Protein AF-A0AAJ4XAK6-F1 (afdb_monomer)

Solvent-accessible surface area (backbone atoms only — not comparable to full-atom values): 5444 Å² total; per-residue (Å²): 134,85,84,87,84,86,89,70,65,62,47,76,44,55,51,98,86,67,47,69,35,36,40,42,34,58,53,98,88,23,57,35,39,38,41,48,45,92,49,79,83,43,56,30,38,35,42,38,42,57,101,58,30,41,36,40,40,37,42,34,70,73,47,27,34,40,35,39,40,40,38,76,84,52,32,32,36,43,41,34,29,37,59,85,68,45,76,78,44,75,52,76,41,54,75,87,111

Nearest PDB structures (foldseek):
  4fma-assembly4_D  TM=5.248E-01  e=7.255E-01  Escherichia coli
  4fma-assembly15_K  TM=5.617E-01  e=1.163E+00  Escherichia coli
  4fma-assembly6_F  TM=5.599E-01  e=1.362E+00  Escherichia coli
  4fma-assembly5_E  TM=5.594E-01  e=1.594E+00  Escherichia coli
  4fma-assembly8_H  TM=5.659E-01  e=1.770E+00  Escherichia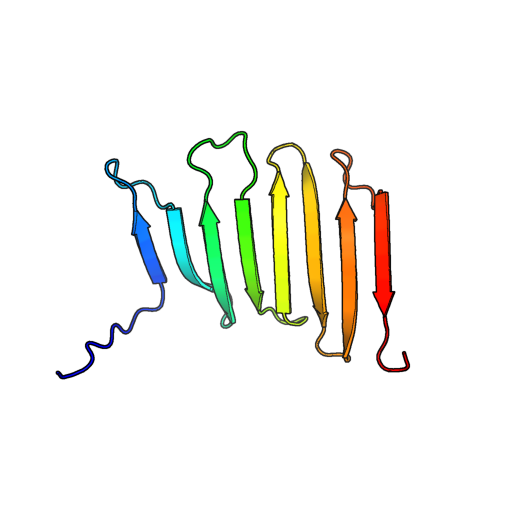 coli

Radius of gyration: 16.21 Å; Cα contacts (8 Å, |Δi|>4): 197; chains: 1; bounding box: 35×38×43 Å

pLDDT: mean 95.84, std 5.62, range [60.41, 98.62]

Secondary structure (DSSP, 8-state):
-PPP----SEEEEE-TTS-EEEEEEEETTEEEEEE--SSTTS-EEEEEEETTEEEEEEE-TTS-EEEEEEETTS-EEEEEE-TTS-EEEEEEE-TT-

Foldseek 3Di:
DDDDDDDDQWDFDADPVRHGAWIWHQDPNWTKIKGDDPDLQAKIWMFIADPFGTKIKIAGPLQWIWMWTQGPQGKTKIFTADSVRDTPDIDIDGPVD

Sequence (97 aa):
MSKKIIKAEELHITDAECNSRLIISIENGFPSIKLQNPNPEFPSAVLELDSKGTHIKFTHPKGNSSYFFLNNEGSSGLVMINEKGERSYEKIVDDKG

Structure (mmCIF, N/CA/C/O backbone):
data_AF-A0AAJ4XAK6-F1
#
_entry.id   AF-A0AAJ4XAK6-F1
#
loop_
_atom_site.group_PDB
_atom_site.id
_atom_site.type_symbol
_atom_site.label_atom_id
_atom_site.label_alt_id
_atom_site.label_comp_id
_atom_site.label_asym_id
_atom_site.label_entity_id
_atom_site.label_seq_id
_atom_site.pdbx_PDB_ins_code
_atom_site.Cartn_x
_atom_site.Cartn_y
_atom_site.Cartn_z
_atom_site.occupancy
_atom_site.B_iso_or_equiv
_atom_site.auth_seq_id
_atom_site.auth_comp_id
_atom_site.auth_asym_id
_atom_site.auth_atom_id
_atom_site.pdbx_PDB_model_num
ATOM 1 N N . MET A 1 1 ? -14.746 -24.740 19.108 1.00 68.81 1 MET A N 1
ATOM 2 C CA . MET A 1 1 ? -15.046 -23.290 19.143 1.00 68.81 1 MET A CA 1
ATOM 3 C C . MET A 1 1 ? -15.554 -22.876 17.770 1.00 68.81 1 MET A C 1
ATOM 5 O O . MET A 1 1 ? -14.937 -23.272 16.788 1.00 68.81 1 MET A O 1
ATOM 9 N N . SER A 1 2 ? -16.675 -22.157 17.674 1.00 83.25 2 SER A N 1
ATOM 10 C CA . SER A 1 2 ? -17.145 -21.608 16.395 1.00 83.25 2 SER A CA 1
ATOM 11 C C . SER A 1 2 ? -16.295 -20.393 16.005 1.00 83.25 2 SER A C 1
ATOM 13 O O . SER A 1 2 ? -15.923 -19.586 16.855 1.00 83.25 2 SER A O 1
ATOM 15 N N . LYS A 1 3 ? -15.948 -20.271 14.719 1.00 89.88 3 LYS A N 1
ATOM 16 C CA . LYS A 1 3 ? -15.271 -19.077 14.194 1.00 89.88 3 LYS A CA 1
ATOM 17 C C . LYS A 1 3 ? -16.276 -17.924 14.135 1.00 89.88 3 LYS A C 1
ATOM 19 O O . LYS A 1 3 ? -17.365 -18.096 13.591 1.00 89.88 3 LYS A O 1
ATOM 24 N N . LYS A 1 4 ? -15.907 -16.748 14.648 1.00 91.56 4 LYS A N 1
ATOM 25 C CA . LYS A 1 4 ? -16.665 -15.508 14.428 1.00 91.56 4 LYS A CA 1
ATOM 26 C C . LYS A 1 4 ? -16.210 -14.890 13.107 1.00 91.56 4 LYS A C 1
ATOM 28 O O . LYS A 1 4 ? -15.021 -14.651 12.927 1.00 91.56 4 LYS A O 1
ATOM 33 N N . ILE A 1 5 ? -17.151 -14.656 12.196 1.00 92.00 5 ILE A N 1
ATOM 34 C CA . ILE A 1 5 ? -16.905 -14.001 10.906 1.00 92.00 5 ILE A CA 1
ATOM 35 C C . ILE A 1 5 ? -17.454 -12.579 10.993 1.00 92.00 5 ILE A C 1
ATOM 37 O O . ILE A 1 5 ? -18.604 -12.391 11.388 1.00 92.00 5 ILE A O 1
ATOM 41 N N . ILE A 1 6 ? -16.637 -11.595 10.624 1.00 91.50 6 ILE A N 1
ATOM 42 C CA . ILE A 1 6 ? -17.050 -10.198 10.463 1.00 91.50 6 ILE A CA 1
ATOM 43 C C . ILE A 1 6 ? -17.132 -9.927 8.960 1.00 91.50 6 ILE A C 1
ATOM 45 O O . ILE A 1 6 ? -16.200 -10.255 8.229 1.00 91.50 6 ILE A O 1
ATOM 49 N N . LYS A 1 7 ? -18.258 -9.373 8.504 1.00 94.12 7 LYS A N 1
ATOM 50 C CA . LYS A 1 7 ? -18.448 -8.900 7.128 1.00 94.12 7 LYS A CA 1
ATOM 51 C C . LYS A 1 7 ? -18.583 -7.385 7.175 1.00 94.12 7 LYS A C 1
ATOM 53 O O . LYS A 1 7 ? -19.487 -6.889 7.842 1.00 94.12 7 LYS A O 1
ATOM 58 N N . ALA A 1 8 ? -17.686 -6.688 6.500 1.00 95.19 8 ALA A N 1
ATOM 59 C CA . ALA A 1 8 ? -17.683 -5.240 6.373 1.00 95.19 8 ALA A CA 1
ATOM 60 C C . ALA A 1 8 ? -16.947 -4.872 5.082 1.00 95.19 8 ALA A C 1
ATOM 62 O O . ALA A 1 8 ? -16.082 -5.629 4.640 1.00 95.19 8 ALA A O 1
ATOM 63 N N . GLU A 1 9 ? -17.294 -3.732 4.494 1.00 96.88 9 GLU A N 1
ATOM 64 C CA . GLU A 1 9 ? -16.524 -3.145 3.388 1.00 96.88 9 GLU A CA 1
ATOM 65 C C . GLU A 1 9 ? -15.285 -2.409 3.894 1.00 96.88 9 GLU A C 1
ATOM 67 O O . GLU A 1 9 ? -14.335 -2.229 3.143 1.00 96.88 9 GLU A O 1
ATOM 72 N N . GLU A 1 10 ? -15.283 -2.030 5.171 1.00 98.00 10 GLU A N 1
ATOM 73 C CA . GLU A 1 10 ? -14.202 -1.308 5.821 1.00 98.00 10 GLU A CA 1
ATOM 74 C C . GLU A 1 10 ? -14.135 -1.701 7.304 1.00 98.00 10 GLU A C 1
ATOM 76 O O . GLU A 1 10 ? -15.148 -1.757 8.007 1.00 98.00 10 GLU A O 1
ATOM 81 N N . LEU A 1 11 ? -12.933 -2.017 7.779 1.00 97.75 11 LEU A N 1
ATOM 82 C CA . LEU A 1 11 ? -12.640 -2.339 9.168 1.00 97.75 11 LEU A CA 1
ATOM 83 C C . LEU A 1 11 ? -11.434 -1.531 9.631 1.00 97.75 11 LEU A C 1
ATOM 85 O O . LEU A 1 11 ? -10.352 -1.624 9.053 1.00 97.75 11 LEU A O 1
ATOM 89 N N . HIS A 1 12 ? -11.624 -0.788 10.718 1.00 98.06 12 HIS A N 1
ATOM 90 C CA . HIS A 1 12 ? -10.586 0.018 11.343 1.00 98.06 12 HIS A CA 1
ATOM 91 C C . HIS A 1 12 ? -10.146 -0.627 12.651 1.00 98.06 12 HIS A C 1
ATOM 93 O O . HIS A 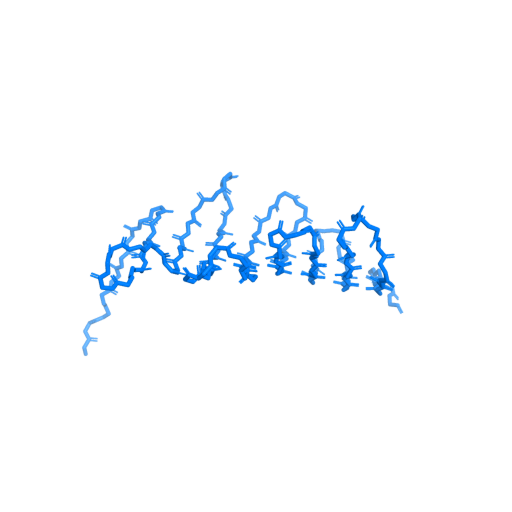1 12 ? -10.962 -0.936 13.520 1.00 98.06 12 HIS A O 1
ATOM 99 N N . ILE A 1 13 ? -8.837 -0.788 12.807 1.00 98.00 13 ILE A N 1
ATOM 100 C CA . ILE A 1 13 ? -8.197 -1.040 14.094 1.00 98.00 13 ILE A CA 1
ATOM 101 C C . ILE A 1 13 ? -7.573 0.277 14.537 1.00 98.00 13 ILE A C 1
ATOM 103 O O . ILE A 1 13 ? -6.726 0.842 13.836 1.00 98.00 13 ILE A O 1
ATOM 107 N N . THR A 1 14 ? -8.019 0.764 15.691 1.00 98.31 14 THR A N 1
ATOM 108 C CA . THR A 1 14 ? -7.610 2.052 16.248 1.00 98.31 14 THR A CA 1
ATOM 109 C C . THR A 1 14 ? -6.656 1.888 17.424 1.00 98.31 14 THR A C 1
ATOM 111 O O . THR A 1 14 ? -6.593 0.830 18.052 1.00 98.31 14 THR A O 1
ATOM 114 N N . ASP A 1 15 ? -5.923 2.950 17.746 1.00 97.12 15 ASP A N 1
ATOM 115 C CA . ASP A 1 15 ? -5.244 3.072 19.034 1.00 97.12 15 ASP A CA 1
ATOM 116 C C . ASP A 1 15 ? -6.200 3.544 20.150 1.00 97.12 15 ASP A C 1
ATOM 118 O O . ASP A 1 15 ? -7.417 3.639 19.960 1.00 97.12 15 ASP A O 1
ATOM 122 N N . ALA A 1 16 ? -5.642 3.817 21.334 1.00 97.25 16 ALA A N 1
ATOM 123 C CA . ALA A 1 16 ? -6.389 4.262 22.512 1.00 97.25 16 ALA A CA 1
ATOM 124 C C . ALA A 1 16 ? -7.031 5.653 22.350 1.00 97.25 16 ALA A C 1
ATOM 126 O O . ALA A 1 16 ? -7.988 5.970 23.051 1.00 97.25 16 ALA A O 1
ATOM 127 N N . GLU A 1 17 ? -6.531 6.464 21.419 1.00 97.06 17 GLU A N 1
ATOM 128 C CA . GLU A 1 17 ? -7.052 7.795 21.096 1.00 97.06 17 GLU A CA 1
ATOM 129 C C . GLU A 1 17 ? -8.100 7.737 19.971 1.00 97.06 17 GLU A C 1
ATOM 131 O O . GLU A 1 17 ? -8.559 8.772 19.495 1.00 97.06 17 GLU A O 1
ATOM 136 N N . CYS A 1 18 ? -8.505 6.529 19.555 1.00 96.81 18 CYS A N 1
ATOM 137 C CA . CYS A 1 18 ? -9.406 6.269 18.430 1.00 96.81 18 CYS A CA 1
ATOM 138 C C . CYS A 1 18 ? -8.839 6.678 17.057 1.00 96.81 18 CYS A C 1
ATOM 140 O O . CYS A 1 18 ? -9.582 6.729 16.074 1.00 96.81 18 CYS A O 1
ATOM 142 N N . ASN A 1 19 ? -7.525 6.896 16.945 1.00 96.88 19 ASN A N 1
ATOM 143 C CA . ASN A 1 19 ? -6.888 7.099 15.649 1.00 96.88 19 ASN A CA 1
ATOM 144 C C . ASN A 1 19 ? -6.745 5.757 14.936 1.00 96.88 19 ASN A C 1
ATOM 146 O O . ASN A 1 19 ? -6.313 4.769 15.530 1.00 96.88 19 ASN A O 1
ATOM 150 N N . SER A 1 20 ? -7.061 5.719 13.645 1.00 97.62 20 SER A N 1
ATOM 151 C CA . SER A 1 20 ? -6.898 4.504 12.843 1.00 97.62 20 SER A CA 1
ATOM 152 C C . SER A 1 20 ? -5.417 4.181 12.630 1.00 97.62 20 SER A C 1
ATOM 154 O O . SER A 1 20 ? -4.578 5.071 12.464 1.00 97.62 20 SER A O 1
ATOM 156 N N . ARG A 1 21 ? -5.083 2.891 12.706 1.00 98.06 21 ARG A N 1
ATOM 157 C CA . ARG A 1 21 ? -3.711 2.374 12.569 1.00 98.06 21 ARG A CA 1
ATOM 158 C C . ARG A 1 21 ? -3.611 1.268 11.536 1.00 98.06 21 ARG A C 1
ATOM 160 O O . ARG A 1 21 ? -2.615 1.192 10.823 1.00 98.06 21 ARG A O 1
ATOM 167 N N . LEU A 1 22 ? -4.655 0.457 11.424 1.00 98.38 22 LEU A N 1
ATOM 168 C CA . LEU A 1 22 ? -4.815 -0.523 10.363 1.00 98.38 22 LEU A CA 1
ATOM 169 C C . LEU A 1 22 ? -6.222 -0.390 9.784 1.00 98.38 22 LEU A C 1
ATOM 171 O O . LEU A 1 22 ? -7.201 -0.451 10.525 1.00 98.38 22 LEU A O 1
ATOM 175 N N . ILE A 1 23 ? -6.298 -0.196 8.473 1.00 98.50 23 ILE A N 1
ATOM 176 C CA . ILE A 1 23 ? -7.547 -0.133 7.715 1.00 98.50 23 ILE A CA 1
ATOM 177 C C . ILE A 1 23 ? -7.542 -1.303 6.739 1.00 98.50 23 ILE A C 1
ATOM 179 O O . ILE A 1 23 ? -6.577 -1.480 5.998 1.00 98.50 23 ILE A O 1
ATOM 183 N N . ILE A 1 24 ? -8.595 -2.113 6.770 1.00 98.31 24 ILE A N 1
ATOM 184 C CA . ILE A 1 24 ? -8.846 -3.185 5.806 1.00 98.31 24 ILE A CA 1
ATOM 185 C C . ILE A 1 24 ? -10.126 -2.807 5.076 1.00 98.31 24 ILE A C 1
ATOM 187 O O . ILE A 1 24 ? -11.171 -2.716 5.718 1.00 98.31 24 ILE A O 1
ATOM 191 N N . SER A 1 25 ? -10.048 -2.566 3.773 1.00 98.19 25 SER A N 1
ATOM 192 C CA . SER A 1 25 ? -11.136 -1.950 3.009 1.00 98.19 25 SER A CA 1
ATOM 193 C C . SER A 1 25 ? -11.280 -2.528 1.600 1.00 98.19 25 SER A C 1
ATOM 195 O O . SER A 1 25 ? -10.402 -3.237 1.100 1.00 98.19 25 SER A O 1
ATOM 197 N N . ILE A 1 26 ? -12.410 -2.225 0.959 1.00 97.75 26 ILE A N 1
ATOM 198 C CA . ILE A 1 26 ? -12.598 -2.334 -0.489 1.00 97.75 26 ILE A CA 1
ATOM 199 C C . ILE A 1 26 ? -12.513 -0.930 -1.097 1.00 97.75 26 ILE A C 1
ATOM 201 O O . ILE A 1 26 ? -13.371 -0.088 -0.848 1.00 97.75 26 ILE A O 1
ATOM 205 N N . GLU A 1 27 ? -11.508 -0.681 -1.932 1.00 94.75 27 GLU A N 1
ATOM 206 C CA . GLU A 1 27 ? -11.269 0.597 -2.603 1.00 94.75 27 GLU A CA 1
ATOM 207 C C . GLU A 1 27 ? -11.373 0.418 -4.113 1.00 94.75 27 GLU A C 1
ATOM 209 O O . GLU A 1 27 ? -10.696 -0.415 -4.708 1.00 94.75 27 GLU A O 1
ATOM 214 N N . ASN A 1 28 ? -12.271 1.170 -4.755 1.00 93.94 28 ASN A N 1
ATOM 215 C CA . ASN A 1 28 ? -12.543 1.057 -6.195 1.00 93.94 28 ASN A CA 1
ATO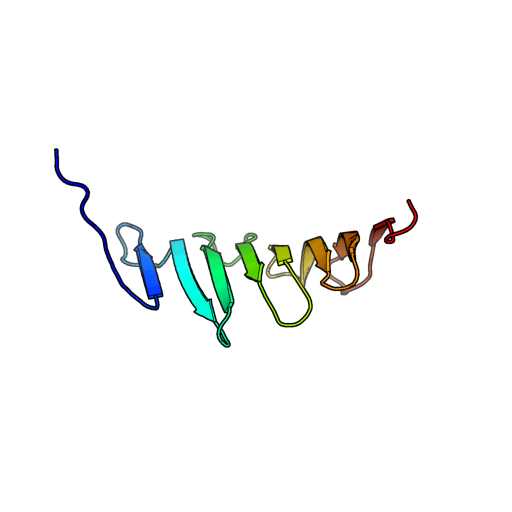M 216 C C . ASN A 1 28 ? -12.873 -0.379 -6.659 1.00 93.94 28 ASN A C 1
ATOM 218 O O . ASN A 1 28 ? -12.586 -0.755 -7.793 1.00 93.94 28 ASN A O 1
ATOM 222 N N . GLY A 1 29 ? -13.476 -1.183 -5.775 1.00 96.25 29 GLY A N 1
ATOM 223 C CA . GLY A 1 29 ? -13.805 -2.589 -6.031 1.00 96.25 29 GLY A CA 1
ATOM 224 C C . GLY A 1 29 ? -12.666 -3.577 -5.760 1.00 96.25 29 GLY A C 1
ATOM 225 O O . GLY A 1 29 ? -12.852 -4.773 -5.980 1.00 96.25 29 GLY A O 1
ATOM 226 N N . PHE A 1 30 ? -11.523 -3.115 -5.250 1.00 97.50 30 PHE A N 1
ATOM 227 C CA . PHE A 1 30 ? -10.355 -3.941 -4.958 1.00 97.50 30 PHE A CA 1
ATOM 228 C C . PHE A 1 30 ? -10.018 -3.968 -3.458 1.00 97.50 30 PHE A C 1
ATOM 230 O O . PHE A 1 30 ? -10.199 -2.967 -2.771 1.00 97.50 30 PHE A O 1
ATOM 237 N N . PRO A 1 31 ? -9.521 -5.091 -2.912 1.00 98.00 31 PRO A N 1
ATOM 238 C CA . PRO A 1 31 ? -9.071 -5.146 -1.523 1.00 98.00 31 PRO A CA 1
ATOM 239 C C . PRO A 1 31 ? -7.839 -4.271 -1.250 1.00 98.00 31 PRO A C 1
ATOM 241 O O . PRO A 1 31 ? -6.876 -4.292 -2.019 1.00 98.00 31 PRO A O 1
ATOM 244 N N . SER A 1 32 ? -7.840 -3.590 -0.103 1.00 98.44 32 SER A N 1
ATOM 245 C CA . SER A 1 32 ? -6.729 -2.777 0.394 1.00 98.44 32 SER A CA 1
ATOM 246 C C . SER A 1 32 ? -6.476 -3.021 1.884 1.00 98.44 32 SER A C 1
ATOM 248 O O . SER A 1 32 ? -7.396 -3.262 2.671 1.00 98.44 32 SER A O 1
ATOM 250 N N . ILE A 1 33 ? -5.203 -2.976 2.276 1.00 98.62 33 ILE A N 1
ATOM 251 C CA . ILE A 1 33 ? -4.737 -3.020 3.661 1.00 98.62 33 ILE A CA 1
ATOM 252 C C . ILE A 1 33 ? -3.761 -1.865 3.865 1.00 98.62 33 ILE A C 1
ATOM 254 O O . ILE A 1 33 ? -2.668 -1.866 3.301 1.00 98.62 33 ILE A O 1
ATOM 258 N N . LYS A 1 34 ? -4.120 -0.901 4.714 1.00 98.50 34 LYS A N 1
ATOM 259 C CA . LYS A 1 34 ? -3.308 0.287 5.007 1.00 98.50 34 LYS A CA 1
ATOM 260 C C . LYS A 1 34 ? -2.802 0.262 6.440 1.00 98.50 34 LYS A C 1
ATOM 262 O O . LYS A 1 34 ? -3.582 0.083 7.369 1.00 98.50 34 LYS A O 1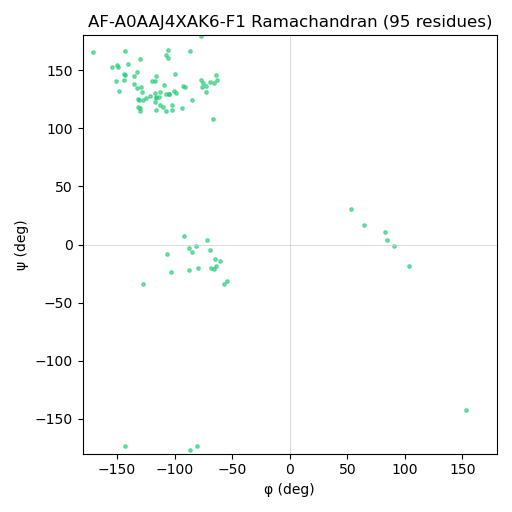
ATOM 267 N N . LEU A 1 35 ? -1.507 0.504 6.611 1.00 98.62 35 LEU A N 1
ATOM 268 C CA . LEU A 1 35 ? -0.836 0.703 7.892 1.00 98.62 35 LEU A CA 1
ATOM 269 C C . LEU A 1 35 ? -0.473 2.180 8.039 1.00 98.62 35 LEU A C 1
ATOM 271 O O . LEU A 1 35 ? 0.345 2.712 7.283 1.00 98.62 35 LEU A O 1
ATOM 275 N N . GLN A 1 36 ? -1.084 2.842 9.016 1.00 98.06 36 GLN A N 1
ATOM 276 C CA . GLN A 1 36 ? -0.876 4.260 9.287 1.00 98.06 36 GLN A CA 1
ATOM 277 C C . GLN A 1 36 ? 0.120 4.446 10.427 1.00 98.06 36 GLN A C 1
ATOM 279 O O . GLN A 1 36 ? -0.014 3.851 11.499 1.00 98.06 36 GLN A O 1
ATOM 284 N N . ASN A 1 37 ? 1.111 5.306 10.203 1.00 97.69 37 ASN A N 1
ATOM 285 C CA . ASN A 1 37 ? 2.059 5.669 11.242 1.00 97.69 37 ASN A CA 1
ATOM 286 C C . ASN A 1 37 ? 1.389 6.590 12.274 1.00 97.69 37 ASN A C 1
ATOM 288 O O . ASN A 1 37 ? 0.699 7.530 11.873 1.00 97.69 37 ASN A O 1
ATOM 292 N N . PRO A 1 38 ? 1.598 6.376 13.586 1.00 96.25 38 PRO A N 1
ATOM 293 C CA . PRO A 1 38 ? 1.153 7.318 14.608 1.00 96.25 38 PRO A CA 1
ATOM 294 C C . PRO A 1 38 ? 1.702 8.726 14.435 1.00 96.25 38 PRO A C 1
ATOM 296 O O . PRO A 1 38 ? 1.002 9.692 14.726 1.00 96.25 38 PRO A O 1
ATOM 299 N N . ASN A 1 39 ? 2.933 8.838 13.938 1.00 96.44 39 ASN A N 1
ATOM 300 C CA . ASN A 1 39 ? 3.524 10.120 13.616 1.00 96.44 39 ASN A CA 1
ATOM 301 C C . ASN A 1 39 ? 3.280 10.441 12.130 1.00 96.44 39 ASN A C 1
ATOM 303 O O . ASN A 1 39 ? 3.801 9.718 11.276 1.00 96.44 39 ASN A O 1
ATOM 307 N N . PRO A 1 40 ? 2.548 11.522 11.798 1.00 94.62 40 PRO A N 1
ATOM 308 C CA . PRO A 1 40 ? 2.270 11.892 10.412 1.00 94.62 40 PRO A CA 1
ATOM 309 C C . PRO A 1 40 ? 3.519 12.288 9.615 1.00 94.62 40 PRO A C 1
ATOM 311 O O . PRO A 1 40 ? 3.433 12.359 8.397 1.00 94.62 40 PRO A O 1
ATOM 314 N N . GLU A 1 41 ? 4.667 12.510 10.265 1.00 97.19 41 GLU A N 1
ATOM 315 C CA . GLU A 1 41 ? 5.953 12.791 9.613 1.00 97.19 41 GLU A CA 1
ATOM 316 C C . GLU A 1 41 ? 6.716 11.525 9.188 1.00 97.19 41 GLU A C 1
ATOM 318 O O . GLU A 1 41 ? 7.757 11.618 8.532 1.00 97.19 41 GLU A O 1
ATOM 323 N N . PHE A 1 42 ? 6.231 10.336 9.561 1.00 97.69 42 PHE A N 1
ATOM 324 C CA . PHE A 1 42 ? 6.887 9.054 9.304 1.00 97.69 42 PHE A CA 1
ATOM 325 C C . PHE A 1 42 ? 6.168 8.225 8.223 1.00 97.69 42 PHE A C 1
ATOM 327 O O . PHE A 1 42 ? 5.007 8.484 7.905 1.00 97.69 42 PHE A O 1
ATOM 334 N N . PRO A 1 43 ? 6.835 7.206 7.642 1.00 98.19 43 PRO A N 1
ATOM 335 C CA . PRO A 1 43 ? 6.258 6.421 6.558 1.00 98.19 43 PRO A CA 1
ATOM 336 C C . PRO A 1 43 ? 5.021 5.609 6.932 1.00 98.19 43 PRO A C 1
ATOM 338 O O . PRO A 1 43 ? 4.959 5.020 8.014 1.00 98.19 43 PRO A O 1
ATOM 341 N N . SER A 1 44 ? 4.108 5.487 5.972 1.00 98.50 44 SER A N 1
ATOM 342 C CA . SER A 1 44 ? 2.997 4.532 5.959 1.00 98.50 44 SER A CA 1
ATOM 343 C C . SER A 1 44 ? 3.256 3.394 4.967 1.00 98.50 44 SER A C 1
ATOM 345 O O . SER A 1 44 ? 4.171 3.470 4.139 1.00 98.50 44 SER A O 1
ATOM 347 N N . ALA A 1 45 ? 2.446 2.337 5.043 1.00 98.56 45 ALA A N 1
ATOM 348 C CA . ALA A 1 45 ? 2.482 1.230 4.094 1.00 98.56 45 ALA A CA 1
ATOM 349 C C . ALA A 1 45 ? 1.075 0.861 3.615 1.00 98.56 45 ALA A C 1
ATOM 351 O O . ALA A 1 45 ? 0.107 0.974 4.365 1.00 98.56 45 ALA A O 1
ATOM 352 N N . VAL A 1 46 ? 0.975 0.386 2.379 1.00 98.38 46 VAL A N 1
ATOM 353 C CA . VAL A 1 46 ? -0.251 -0.171 1.809 1.00 98.38 46 VAL A CA 1
ATOM 354 C C . VAL A 1 46 ? 0.065 -1.461 1.058 1.00 98.38 46 VAL A C 1
ATOM 356 O O . VAL A 1 46 ? 1.077 -1.529 0.364 1.00 98.38 46 VAL A O 1
ATOM 359 N N . LEU A 1 47 ? -0.782 -2.475 1.223 1.00 98.56 47 LEU A N 1
ATOM 360 C CA . LEU A 1 47 ? -0.907 -3.631 0.336 1.00 98.56 47 LEU A CA 1
ATOM 361 C C . LEU A 1 47 ? -2.251 -3.493 -0.376 1.00 98.56 47 LEU A C 1
ATOM 363 O O . LEU A 1 47 ? -3.289 -3.482 0.282 1.00 98.56 47 LEU A O 1
ATOM 367 N N . GLU A 1 48 ? -2.232 -3.376 -1.694 1.00 96.75 48 GLU A N 1
ATOM 368 C CA . GLU A 1 48 ? -3.420 -3.040 -2.474 1.00 96.75 48 GLU A CA 1
ATOM 369 C C . GLU A 1 48 ? -3.440 -3.799 -3.799 1.00 96.75 48 GLU A C 1
ATOM 371 O O . GLU A 1 48 ? -2.401 -4.074 -4.409 1.00 96.75 48 GLU A O 1
ATOM 376 N N . LEU A 1 49 ? -4.653 -4.148 -4.223 1.00 98.25 49 LEU A N 1
ATOM 377 C CA . LEU A 1 49 ? -4.940 -4.542 -5.592 1.00 98.25 49 LEU A CA 1
ATOM 378 C C . LEU A 1 49 ? -5.540 -3.347 -6.331 1.00 98.25 49 LEU A C 1
ATOM 380 O O . LEU A 1 49 ? -6.296 -2.570 -5.760 1.00 98.25 49 LEU A O 1
ATOM 384 N N . ASP A 1 50 ? -5.251 -3.234 -7.617 1.00 96.50 50 ASP A N 1
ATOM 385 C CA . ASP A 1 50 ? -5.885 -2.260 -8.494 1.00 96.50 50 ASP A CA 1
ATOM 386 C C . ASP A 1 50 ? -6.108 -2.848 -9.899 1.00 96.50 50 ASP A C 1
ATOM 388 O O . ASP A 1 50 ? -5.868 -4.027 -10.169 1.00 96.50 50 ASP A O 1
ATOM 392 N N . SER A 1 51 ? -6.561 -2.008 -10.831 1.00 97.06 51 SER A N 1
ATOM 393 C CA . SER A 1 51 ? -6.755 -2.400 -12.237 1.00 97.06 51 SER A CA 1
ATOM 394 C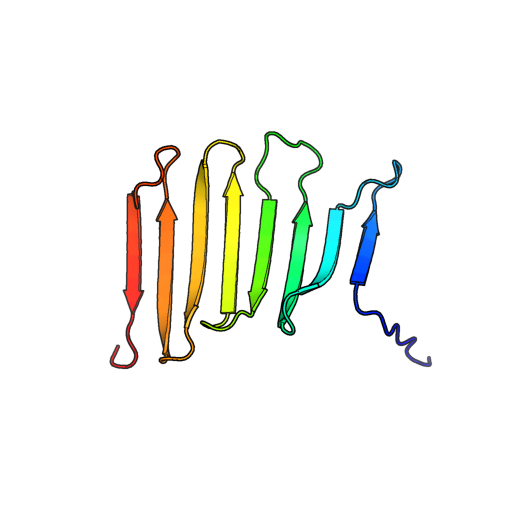 C . SER A 1 51 ? -5.479 -2.860 -12.964 1.00 97.06 51 SER A C 1
ATOM 396 O O . SER A 1 51 ? -5.576 -3.441 -14.044 1.00 97.06 51 SER A O 1
ATOM 398 N N . LYS A 1 52 ? -4.291 -2.598 -12.406 1.00 96.38 52 LYS A N 1
ATOM 399 C CA . LYS A 1 52 ? -2.982 -2.904 -12.994 1.00 96.38 52 LYS A CA 1
ATOM 400 C C . LYS A 1 52 ? -2.326 -4.123 -12.357 1.00 96.38 52 LYS A C 1
ATOM 402 O O . LYS A 1 52 ? -1.488 -4.731 -13.011 1.00 96.38 52 LYS A O 1
ATOM 407 N N . GLY A 1 53 ? -2.682 -4.487 -11.128 1.00 97.38 53 GLY A N 1
ATOM 408 C CA . GLY A 1 53 ? -2.201 -5.699 -10.470 1.00 97.38 53 GLY A CA 1
ATOM 409 C C . GLY A 1 53 ? -2.193 -5.590 -8.954 1.00 97.38 53 GLY A C 1
ATOM 410 O O . GLY A 1 53 ? -3.097 -5.020 -8.351 1.00 97.38 53 GLY A O 1
ATOM 411 N N . THR A 1 54 ? -1.173 -6.167 -8.328 1.00 98.19 54 THR A N 1
ATOM 412 C CA . THR A 1 54 ? -0.984 -6.152 -6.874 1.00 98.19 54 THR A CA 1
ATOM 413 C C . THR A 1 54 ? 0.321 -5.466 -6.520 1.00 98.19 54 THR A C 1
ATOM 415 O O . THR A 1 54 ? 1.334 -5.630 -7.209 1.00 98.19 54 THR A O 1
ATOM 418 N N . HIS A 1 55 ? 0.315 -4.685 -5.445 1.00 98.19 55 HIS A N 1
ATOM 419 C CA . HIS A 1 55 ? 1.515 -4.008 -4.993 1.00 98.19 55 HIS A CA 1
ATOM 420 C C . HIS A 1 55 ? 1.542 -3.792 -3.483 1.00 98.19 55 HIS A C 1
ATOM 422 O O . HIS A 1 55 ? 0.518 -3.683 -2.811 1.00 98.19 55 HIS A O 1
ATOM 428 N N . ILE A 1 56 ? 2.762 -3.694 -2.962 1.00 98.38 56 ILE A N 1
ATOM 429 C CA . ILE A 1 56 ? 3.040 -3.175 -1.627 1.00 98.38 56 ILE A CA 1
ATOM 430 C C . ILE A 1 56 ? 3.816 -1.882 -1.807 1.00 98.38 56 ILE A C 1
ATOM 432 O O . ILE A 1 56 ? 4.851 -1.879 -2.473 1.00 98.38 56 ILE A O 1
ATOM 436 N N . LYS A 1 57 ? 3.348 -0.794 -1.200 1.00 98.44 57 LYS A N 1
ATOM 437 C CA . LYS A 1 57 ? 3.985 0.520 -1.281 1.00 98.44 57 LYS A CA 1
ATOM 438 C C . LYS A 1 57 ? 4.213 1.104 0.103 1.00 98.44 57 LYS A C 1
ATOM 440 O O . LYS A 1 57 ? 3.296 1.196 0.910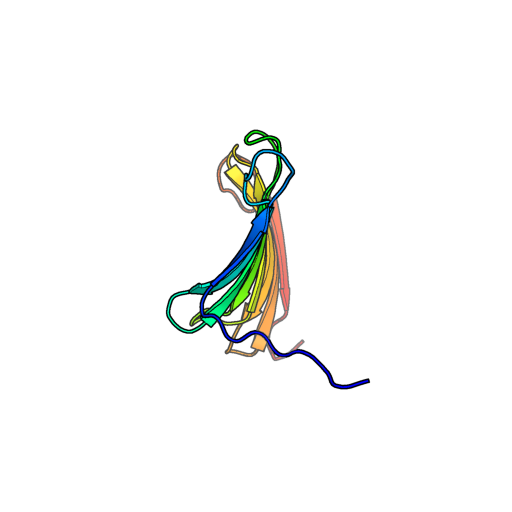 1.00 98.44 57 LYS A O 1
ATOM 445 N N . PHE A 1 58 ? 5.429 1.577 0.329 1.00 98.62 58 PHE A N 1
ATOM 446 C CA . PHE A 1 58 ? 5.818 2.416 1.454 1.00 98.62 58 PHE A CA 1
ATOM 447 C C . PHE A 1 58 ? 5.878 3.866 0.983 1.00 98.62 58 PHE A C 1
ATOM 449 O O . PHE A 1 58 ? 6.476 4.149 -0.057 1.00 98.62 58 PHE A O 1
ATOM 456 N N . THR A 1 59 ? 5.274 4.783 1.734 1.00 98.19 59 THR A N 1
ATOM 457 C CA . THR A 1 59 ? 5.236 6.209 1.378 1.00 98.19 59 THR A CA 1
ATOM 458 C C . THR A 1 59 ? 5.727 7.043 2.544 1.00 98.19 59 THR A C 1
ATOM 460 O O . THR A 1 59 ? 5.177 6.951 3.636 1.00 98.19 59 THR A O 1
ATOM 463 N N . HIS A 1 60 ? 6.743 7.870 2.311 1.00 98.19 60 HIS A N 1
ATOM 464 C CA . HIS A 1 60 ? 7.189 8.895 3.242 1.00 98.19 60 HIS A CA 1
ATOM 465 C C . HIS A 1 60 ? 6.470 10.225 2.918 1.00 98.19 60 HIS A C 1
ATOM 467 O O . HIS A 1 60 ? 6.418 10.604 1.747 1.00 98.19 60 HIS A O 1
ATOM 473 N N . PRO A 1 61 ? 5.974 10.986 3.913 1.00 96.94 61 PRO A N 1
ATOM 474 C CA . PRO A 1 61 ? 5.283 12.272 3.702 1.00 96.94 61 PRO A CA 1
ATOM 475 C C . PRO A 1 61 ? 6.082 13.305 2.891 1.00 96.94 61 PRO A C 1
ATOM 477 O O . PRO A 1 61 ? 5.527 14.086 2.129 1.00 96.94 61 PRO A O 1
ATOM 480 N N . LYS A 1 62 ? 7.411 13.264 3.015 1.00 96.50 62 LYS A N 1
ATOM 481 C CA . LYS A 1 62 ? 8.371 14.079 2.241 1.00 96.50 62 LYS A CA 1
ATOM 482 C C . LYS A 1 62 ? 8.538 13.681 0.762 1.00 96.50 62 LYS A C 1
ATOM 484 O O . LYS A 1 62 ? 9.380 14.258 0.089 1.00 96.50 62 LYS A O 1
ATOM 489 N N . GLY A 1 63 ? 7.782 12.705 0.258 1.00 94.81 63 GLY A N 1
ATOM 490 C CA . GLY A 1 63 ? 7.752 12.340 -1.164 1.00 94.81 63 GLY A CA 1
ATOM 491 C C . GLY A 1 63 ? 8.510 11.062 -1.532 1.00 94.81 63 GLY A C 1
ATOM 492 O O . GLY A 1 63 ? 8.212 10.472 -2.570 1.00 94.81 6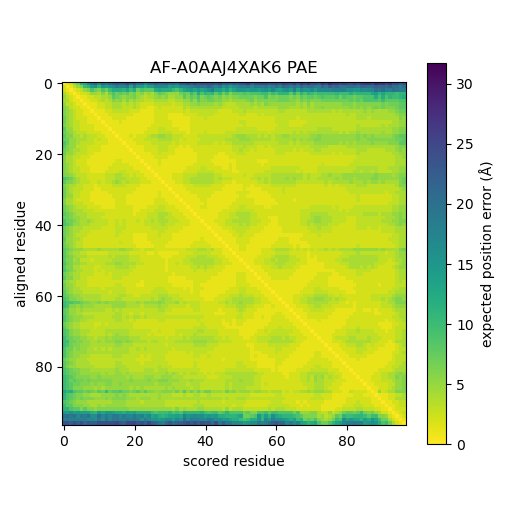3 GLY A O 1
ATOM 493 N N . ASN A 1 64 ? 9.426 10.572 -0.686 1.00 97.81 64 ASN A N 1
ATOM 494 C CA . ASN A 1 64 ? 10.099 9.294 -0.934 1.00 97.81 64 ASN A CA 1
ATOM 495 C C . ASN A 1 64 ? 9.086 8.144 -0.927 1.00 97.81 64 ASN A C 1
ATOM 497 O O . ASN A 1 64 ? 8.178 8.097 -0.093 1.00 97.81 64 ASN A O 1
ATOM 501 N N . SER A 1 65 ? 9.268 7.169 -1.808 1.00 98.00 65 SER A N 1
ATOM 502 C CA . SER A 1 65 ? 8.474 5.942 -1.761 1.00 98.00 65 SER A CA 1
ATOM 503 C C . SER A 1 65 ? 9.254 4.746 -2.271 1.00 98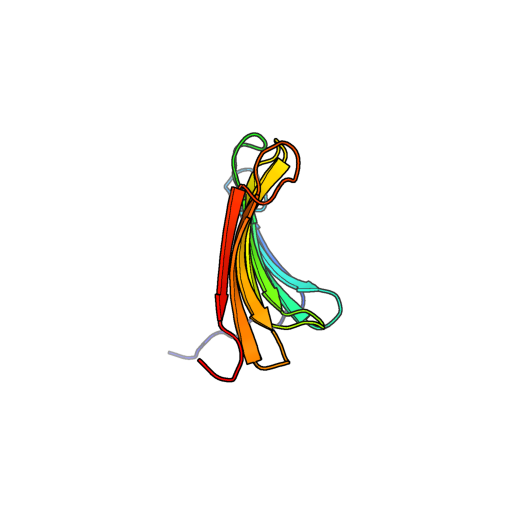.00 65 SER A C 1
ATOM 505 O O . SER A 1 65 ? 10.145 4.880 -3.102 1.00 98.00 65 SER A O 1
ATOM 507 N N . SER A 1 66 ? 8.894 3.568 -1.781 1.00 98.25 66 SER A N 1
ATOM 508 C CA . SER A 1 66 ? 9.432 2.298 -2.262 1.00 98.25 66 SER A CA 1
ATOM 509 C C . SER A 1 66 ? 8.275 1.348 -2.480 1.00 98.25 66 SER A C 1
ATOM 511 O O . SER A 1 66 ? 7.395 1.264 -1.625 1.00 98.25 66 SER A O 1
ATOM 513 N N . TYR A 1 67 ? 8.249 0.632 -3.598 1.00 97.88 67 TYR A N 1
ATOM 514 C CA . TYR A 1 67 ? 7.184 -0.329 -3.852 1.00 97.88 67 TYR A CA 1
ATOM 515 C C . TYR A 1 67 ? 7.665 -1.569 -4.587 1.00 97.88 67 TYR A C 1
ATOM 517 O O . TYR A 1 67 ? 8.577 -1.517 -5.412 1.00 97.88 67 TYR A O 1
ATOM 525 N N . PHE A 1 68 ? 7.017 -2.680 -4.254 1.00 98.31 68 PHE A N 1
ATOM 526 C CA . PHE A 1 68 ? 7.096 -3.946 -4.960 1.00 98.31 68 PHE A CA 1
ATOM 527 C C . PHE A 1 68 ? 5.766 -4.185 -5.665 1.00 98.31 68 PHE A C 1
ATOM 529 O O . PHE A 1 68 ? 4.716 -3.945 -5.068 1.00 98.31 68 PHE A O 1
ATOM 536 N N . PHE A 1 69 ? 5.797 -4.650 -6.908 1.00 97.94 69 PHE A N 1
ATOM 537 C CA . PHE A 1 69 ? 4.584 -4.906 -7.675 1.00 97.94 69 PHE A CA 1
ATOM 538 C C . PHE A 1 69 ? 4.683 -6.185 -8.504 1.00 97.94 69 PHE A C 1
ATOM 540 O O . PHE A 1 69 ? 5.774 -6.601 -8.896 1.00 97.94 69 PHE A O 1
ATOM 547 N N . LEU A 1 70 ? 3.519 -6.754 -8.803 1.00 97.75 70 LEU A N 1
ATOM 548 C CA . LEU A 1 70 ? 3.282 -7.713 -9.876 1.00 97.75 70 LEU A CA 1
ATOM 549 C C . LEU A 1 70 ? 2.069 -7.208 -10.662 1.00 97.75 70 LEU A C 1
ATOM 551 O O . LEU A 1 70 ? 0.984 -7.067 -10.091 1.00 97.75 70 LEU A O 1
ATOM 555 N N . ASN A 1 71 ? 2.260 -6.895 -11.941 1.00 96.75 71 ASN A N 1
ATOM 556 C CA . ASN A 1 71 ? 1.181 -6.420 -12.798 1.00 96.75 71 ASN A CA 1
ATOM 557 C C . ASN A 1 71 ? 0.401 -7.582 -13.438 1.00 96.75 71 ASN A C 1
ATOM 559 O O . ASN A 1 71 ? 0.830 -8.738 -13.426 1.00 96.75 71 ASN A O 1
ATOM 563 N N . ASN A 1 72 ? -0.759 -7.259 -14.003 1.00 95.94 72 ASN A N 1
ATOM 564 C CA . ASN A 1 72 ? -1.649 -8.218 -14.652 1.00 95.94 72 ASN A CA 1
ATOM 565 C C . ASN A 1 72 ? -1.057 -8.793 -15.951 1.00 95.94 72 ASN A C 1
ATOM 567 O O . ASN A 1 72 ? -1.470 -9.869 -16.379 1.00 95.94 72 ASN A O 1
ATOM 571 N N . GLU A 1 73 ? -0.078 -8.115 -16.559 1.00 95.69 73 GLU A N 1
ATOM 572 C CA . GLU A 1 73 ? 0.687 -8.610 -17.708 1.00 95.69 73 GLU A CA 1
ATOM 573 C C . GLU A 1 73 ? 1.838 -9.566 -17.323 1.00 95.69 73 GLU A C 1
ATOM 575 O O . GLU A 1 73 ? 2.522 -10.074 -18.206 1.00 95.69 73 GLU A O 1
ATOM 580 N N . GLY A 1 74 ? 2.063 -9.833 -16.030 1.00 95.44 74 GLY A N 1
ATOM 581 C CA . GLY A 1 74 ? 3.076 -10.777 -15.537 1.00 95.44 74 GLY A CA 1
ATOM 582 C C . GLY A 1 74 ? 4.463 -10.183 -15.256 1.00 95.44 74 GLY A C 1
ATOM 583 O O . GLY A 1 74 ? 5.340 -10.891 -14.768 1.00 95.44 74 GLY A O 1
ATOM 584 N N . SER A 1 75 ? 4.668 -8.888 -15.494 1.00 96.88 75 SER A N 1
ATOM 585 C CA . SER A 1 75 ? 5.880 -8.174 -15.079 1.00 96.88 75 SER A CA 1
ATOM 586 C C . SER A 1 75 ? 5.856 -7.850 -13.586 1.00 96.88 75 SER A C 1
ATOM 588 O O . SER A 1 75 ? 4.839 -7.435 -13.026 1.00 96.88 75 SER A O 1
ATOM 590 N N . SER A 1 76 ? 7.010 -7.958 -12.936 1.00 97.12 76 SER A N 1
ATOM 591 C CA . SER A 1 76 ? 7.185 -7.607 -11.526 1.00 97.12 76 SER A CA 1
ATOM 592 C C . SER A 1 76 ? 8.377 -6.688 -11.323 1.00 97.12 76 SER A C 1
ATOM 594 O O . SER A 1 76 ? 9.276 -6.611 -12.163 1.00 97.12 76 SER A O 1
ATOM 596 N N . GLY A 1 77 ? 8.413 -5.973 -10.203 1.00 97.25 77 GLY A N 1
ATOM 597 C CA . GLY A 1 77 ? 9.563 -5.132 -9.923 1.00 97.25 77 GLY A CA 1
ATOM 598 C C . GLY A 1 77 ? 9.613 -4.536 -8.533 1.00 97.25 77 GLY A C 1
ATOM 599 O O . GLY A 1 77 ? 8.632 -4.520 -7.794 1.00 97.25 77 GLY A O 1
ATOM 600 N N . LEU A 1 78 ? 10.798 -4.025 -8.210 1.00 98.06 78 LEU A N 1
ATOM 601 C CA . LEU A 1 78 ? 11.093 -3.200 -7.047 1.00 98.06 78 LEU A CA 1
ATOM 602 C C . LEU A 1 78 ? 11.519 -1.820 -7.541 1.00 98.06 78 LEU A C 1
ATOM 604 O O . LEU A 1 78 ? 12.451 -1.712 -8.337 1.00 98.06 78 LEU A O 1
ATOM 608 N N . VAL A 1 79 ? 10.873 -0.773 -7.043 1.00 98.25 79 VAL A N 1
ATOM 609 C CA . VAL A 1 79 ? 11.172 0.615 -7.410 1.00 98.25 79 VAL A CA 1
ATOM 610 C C . VAL A 1 79 ? 11.352 1.445 -6.145 1.00 98.25 79 VAL A C 1
ATOM 612 O O . VAL A 1 79 ? 10.557 1.338 -5.212 1.00 98.25 79 VAL A O 1
ATOM 615 N N . MET A 1 80 ? 12.386 2.286 -6.120 1.00 98.50 80 MET A N 1
ATOM 616 C CA . MET A 1 80 ? 12.640 3.270 -5.067 1.00 98.50 80 MET A CA 1
ATOM 617 C C . MET A 1 80 ? 12.688 4.670 -5.673 1.00 98.50 80 MET A C 1
ATOM 619 O O . MET A 1 80 ? 13.425 4.931 -6.627 1.00 98.50 80 MET A O 1
ATOM 623 N N . ILE A 1 81 ? 11.904 5.573 -5.103 1.00 98.31 81 ILE A N 1
ATOM 624 C CA . ILE A 1 81 ? 11.710 6.949 -5.541 1.00 98.31 81 ILE A CA 1
ATOM 625 C C . ILE A 1 81 ? 12.215 7.882 -4.436 1.00 98.31 81 ILE A C 1
ATOM 627 O O . ILE A 1 81 ? 11.864 7.711 -3.264 1.00 98.31 81 ILE A O 1
ATOM 631 N N . ASN A 1 82 ? 13.047 8.857 -4.803 1.00 97.06 82 ASN A N 1
ATOM 632 C CA . ASN A 1 82 ? 13.538 9.876 -3.875 1.00 97.06 82 ASN A CA 1
ATOM 633 C C . ASN A 1 82 ? 12.478 10.953 -3.578 1.00 97.06 82 ASN A C 1
ATOM 635 O O . ASN A 1 82 ? 11.367 10.939 -4.102 1.00 97.06 82 ASN A O 1
ATOM 639 N N . GLU A 1 83 ? 12.829 11.916 -2.734 1.00 96.88 83 GLU A N 1
ATOM 640 C CA . GLU A 1 83 ? 11.967 13.026 -2.319 1.00 96.88 83 GLU A CA 1
ATOM 641 C C . GLU A 1 83 ? 11.580 13.968 -3.468 1.00 96.88 83 GLU A C 1
ATOM 643 O O . GLU A 1 83 ? 10.595 14.694 -3.367 1.00 96.88 83 GLU A O 1
ATOM 648 N N . LYS A 1 84 ? 12.325 13.940 -4.580 1.00 96.75 84 LYS A N 1
ATOM 649 C CA . LYS A 1 84 ? 12.039 14.722 -5.791 1.00 96.75 84 LYS A CA 1
ATOM 650 C C . LYS A 1 84 ? 11.091 14.007 -6.754 1.00 96.75 84 LYS A C 1
ATOM 652 O O . LYS A 1 84 ? 10.737 14.572 -7.785 1.00 96.75 84 LYS A O 1
ATOM 657 N N . GLY A 1 85 ? 10.682 12.775 -6.443 1.00 94.56 85 GLY A N 1
ATOM 658 C CA . GLY A 1 85 ? 9.860 11.953 -7.330 1.00 94.56 85 GLY A CA 1
ATOM 659 C C . GLY A 1 85 ? 10.659 11.203 -8.402 1.00 94.56 85 GLY A C 1
ATOM 660 O O . GLY A 1 85 ? 10.069 10.621 -9.312 1.00 94.56 85 GLY A O 1
ATOM 661 N N . GLU A 1 86 ? 11.989 11.176 -8.305 1.00 96.94 86 GLU A N 1
ATOM 662 C CA . GLU A 1 86 ? 12.863 10.517 -9.275 1.00 96.94 86 GLU A CA 1
ATOM 663 C C . GLU A 1 86 ? 13.130 9.06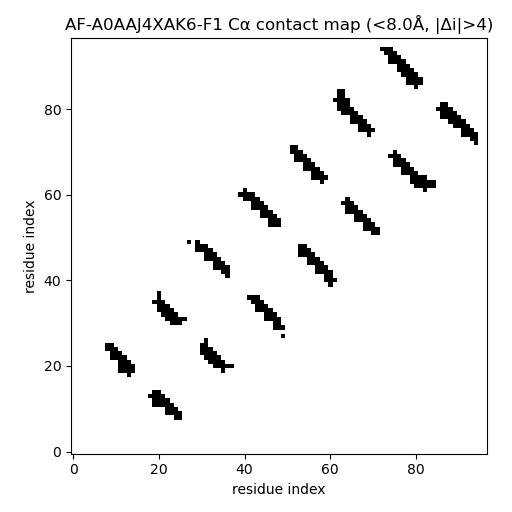7 -8.855 1.00 96.94 86 GLU A C 1
ATOM 665 O O . GLU A 1 86 ? 13.444 8.783 -7.692 1.00 96.94 86 GLU A O 1
ATOM 670 N N . ARG A 1 87 ? 13.054 8.128 -9.808 1.00 97.00 87 ARG A N 1
ATOM 671 C CA . ARG A 1 87 ? 13.449 6.732 -9.573 1.00 97.00 87 ARG A CA 1
ATOM 672 C C . ARG A 1 87 ? 14.956 6.678 -9.339 1.00 97.00 87 ARG A C 1
ATOM 674 O O . ARG A 1 87 ? 15.738 6.855 -10.264 1.00 97.00 87 ARG A O 1
ATOM 681 N N . SER A 1 88 ? 15.348 6.439 -8.094 1.00 96.19 88 SER A N 1
ATOM 682 C CA . SER A 1 88 ? 16.755 6.295 -7.701 1.00 96.19 88 SER A CA 1
ATOM 683 C C . SER A 1 88 ? 17.250 4.859 -7.857 1.00 96.19 88 SER A C 1
ATOM 685 O O . SER A 1 88 ? 18.448 4.624 -7.977 1.00 96.19 88 SER A O 1
ATOM 687 N N . TYR A 1 89 ? 16.326 3.897 -7.861 1.00 97.81 89 TYR A N 1
ATOM 688 C CA . TYR A 1 89 ? 16.595 2.499 -8.164 1.00 97.81 89 TYR A CA 1
ATOM 689 C C . TYR A 1 89 ? 15.353 1.846 -8.766 1.00 97.81 89 TYR A C 1
ATOM 691 O O . TYR A 1 89 ? 14.237 2.067 -8.288 1.00 97.81 89 TYR A O 1
ATOM 699 N N . GLU A 1 90 ? 15.554 0.990 -9.764 1.00 97.56 90 GLU A N 1
ATOM 700 C CA . GLU A 1 90 ? 14.537 0.055 -10.226 1.00 97.56 90 GLU A CA 1
ATOM 701 C C . GLU A 1 90 ? 15.159 -1.274 -10.657 1.00 97.56 90 GLU A C 1
ATOM 703 O O . GLU A 1 90 ? 16.226 -1.322 -11.271 1.00 97.56 90 GLU A O 1
ATOM 708 N N . LYS A 1 91 ? 14.461 -2.365 -10.349 1.00 97.31 91 LYS A N 1
ATOM 709 C CA . LYS A 1 91 ? 14.681 -3.670 -10.964 1.00 97.31 91 LYS A CA 1
ATOM 710 C C . LYS A 1 91 ? 13.332 -4.215 -11.389 1.00 97.31 91 LYS A C 1
ATOM 712 O O . LYS A 1 91 ? 12.467 -4.429 -10.544 1.00 97.31 91 LYS A O 1
ATOM 717 N N . ILE A 1 92 ? 13.178 -4.429 -12.689 1.00 96.62 92 ILE A N 1
ATOM 718 C CA . ILE A 1 92 ? 11.979 -4.990 -13.308 1.00 96.62 92 ILE A CA 1
ATOM 719 C C . ILE A 1 92 ? 12.366 -6.319 -13.958 1.00 96.62 92 ILE A C 1
ATOM 721 O O . ILE A 1 92 ? 13.471 -6.451 -14.492 1.00 96.62 92 ILE A O 1
ATOM 725 N N . VAL A 1 93 ? 11.472 -7.293 -13.850 1.00 95.94 93 VAL A N 1
ATOM 726 C CA . VAL A 1 93 ? 11.543 -8.605 -14.494 1.00 95.94 93 VAL A CA 1
ATOM 727 C C . VAL A 1 93 ? 10.251 -8.767 -15.281 1.00 95.94 93 VAL A C 1
ATOM 729 O O . VAL A 1 93 ? 9.170 -8.556 -14.723 1.00 95.94 93 VAL A O 1
ATOM 732 N N . ASP A 1 94 ? 10.365 -9.065 -16.570 1.00 92.44 94 ASP A N 1
ATOM 733 C CA . ASP A 1 94 ? 9.206 -9.299 -17.426 1.00 92.44 94 ASP A CA 1
ATOM 734 C C . ASP A 1 94 ? 8.752 -10.767 -17.351 1.00 92.44 94 ASP A C 1
ATOM 736 O O . ASP A 1 94 ? 9.270 -11.570 -16.571 1.00 92.44 94 ASP A O 1
ATOM 740 N N . ASP A 1 95 ? 7.746 -11.118 -18.144 1.00 82.31 95 ASP A N 1
ATOM 741 C CA . ASP A 1 95 ? 7.187 -12.468 -18.210 1.00 82.31 95 ASP A CA 1
ATOM 742 C C . ASP A 1 95 ? 8.139 -13.502 -18.850 1.00 82.31 95 ASP A C 1
ATOM 744 O O . ASP A 1 95 ? 7.828 -14.696 -18.870 1.00 82.31 95 ASP A O 1
ATOM 748 N N . LYS A 1 96 ? 9.301 -13.071 -19.359 1.00 77.38 96 LYS A N 1
ATOM 749 C CA . LYS A 1 96 ? 10.283 -13.903 -20.070 1.00 77.38 96 LYS A CA 1
ATOM 750 C C . LYS A 1 96 ? 11.542 -14.199 -19.255 1.00 77.38 96 LYS A C 1
ATOM 752 O O . LYS A 1 96 ? 12.311 -15.065 -19.678 1.00 77.38 96 LYS A O 1
ATOM 757 N N . GLY A 1 97 ? 11.712 -13.568 -18.091 1.00 60.41 97 GLY A N 1
ATOM 758 C CA . GLY A 1 97 ? 12.812 -13.810 -17.143 1.00 60.41 97 GLY A CA 1
ATOM 759 C C . GLY A 1 97 ? 14.011 -12.896 -17.345 1.00 60.41 97 GLY A C 1
ATOM 760 O O . GLY A 1 97 ? 15.144 -13.393 -17.155 1.00 60.41 97 GLY A O 1
#

Organism: NCBI:txid1010

Mean predicted aligned error: 3.75 Å